Protein AF-H5YD54-F1 (afdb_monomer_lite)

Radius of gyration: 14.07 Å; chains: 1; bounding box: 37×27×38 Å

Structure (mmCIF, N/CA/C/O backbone):
data_AF-H5YD54-F1
#
_entry.id   AF-H5YD54-F1
#
loop_
_atom_site.group_PDB
_atom_site.id
_atom_site.type_symbol
_atom_site.label_atom_id
_atom_site.label_alt_id
_atom_site.label_comp_id
_atom_site.label_asym_id
_atom_site.label_entity_id
_atom_site.label_seq_id
_atom_site.pdbx_PDB_ins_code
_atom_site.Cartn_x
_atom_site.Cartn_y
_atom_site.Cartn_z
_atom_site.occupancy
_atom_site.B_iso_or_equiv
_atom_site.auth_seq_id
_atom_site.auth_comp_id
_atom_site.auth_asym_id
_atom_site.auth_atom_id
_atom_site.pdbx_PDB_model_num
ATOM 1 N N . MET A 1 1 ? 20.206 -11.112 -18.533 1.00 52.44 1 MET A N 1
ATOM 2 C CA . MET A 1 1 ? 19.591 -9.822 -18.139 1.00 52.44 1 MET A CA 1
ATOM 3 C C . MET A 1 1 ? 18.143 -9.978 -17.649 1.00 52.44 1 MET A C 1
ATOM 5 O O . MET A 1 1 ? 17.416 -9.000 -17.626 1.00 52.44 1 MET A O 1
ATOM 9 N N . THR A 1 2 ? 17.736 -11.165 -17.188 1.00 61.12 2 THR A N 1
ATOM 10 C CA . THR A 1 2 ? 16.345 -11.479 -16.805 1.00 61.12 2 THR A CA 1
ATOM 11 C C . THR A 1 2 ? 16.144 -11.591 -15.289 1.00 61.12 2 THR A C 1
ATOM 13 O O . THR A 1 2 ? 15.193 -11.018 -14.779 1.00 61.12 2 THR A O 1
ATOM 16 N N . SER A 1 3 ? 17.084 -12.199 -14.547 1.00 69.44 3 SER A N 1
ATOM 17 C CA . SER A 1 3 ? 16.933 -12.441 -13.092 1.00 69.44 3 SER A CA 1
ATOM 18 C C . SER A 1 3 ? 16.631 -11.176 -12.280 1.00 69.44 3 SER A C 1
ATOM 20 O O . SER A 1 3 ? 15.665 -11.148 -11.530 1.00 69.44 3 SER A O 1
ATOM 22 N N . ARG A 1 4 ? 17.382 -10.085 -12.502 1.00 70.00 4 ARG A N 1
ATOM 23 C CA . ARG A 1 4 ? 17.203 -8.829 -11.748 1.00 70.00 4 ARG A CA 1
ATOM 24 C C . ARG A 1 4 ? 15.825 -8.183 -11.924 1.00 70.00 4 ARG A C 1
ATOM 26 O O . ARG A 1 4 ? 15.305 -7.618 -10.973 1.00 70.00 4 ARG A O 1
ATOM 33 N N . ARG A 1 5 ? 15.232 -8.238 -13.124 1.00 72.56 5 ARG A N 1
ATOM 34 C CA . ARG A 1 5 ? 13.889 -7.672 -13.360 1.00 72.56 5 ARG A CA 1
ATOM 35 C C . ARG A 1 5 ? 12.809 -8.505 -12.681 1.00 72.56 5 ARG A C 1
ATOM 37 O O . ARG A 1 5 ? 11.876 -7.947 -12.117 1.00 72.56 5 ARG A O 1
ATOM 44 N N . THR A 1 6 ? 12.964 -9.826 -12.702 1.00 73.75 6 THR A N 1
ATOM 45 C CA . THR A 1 6 ? 12.067 -10.751 -12.007 1.00 73.75 6 THR A CA 1
ATOM 46 C C . THR A 1 6 ? 12.160 -10.585 -10.489 1.00 73.75 6 THR A C 1
ATOM 48 O O . THR A 1 6 ? 11.129 -10.508 -9.832 1.00 73.75 6 THR A O 1
ATOM 51 N N . GLU A 1 7 ? 13.369 -10.446 -9.938 1.00 87.69 7 GLU A N 1
ATOM 52 C CA . GLU A 1 7 ? 13.600 -10.152 -8.515 1.00 87.69 7 GLU A CA 1
ATOM 53 C C . GLU A 1 7 ? 12.987 -8.804 -8.105 1.00 87.69 7 GLU A C 1
ATOM 55 O O . GLU A 1 7 ? 12.346 -8.711 -7.061 1.00 87.69 7 GLU A O 1
ATOM 60 N N . PHE A 1 8 ? 13.116 -7.774 -8.950 1.00 91.75 8 PHE A N 1
ATOM 61 C CA . PHE A 1 8 ? 12.448 -6.488 -8.746 1.00 91.75 8 PHE A CA 1
ATOM 62 C C . PHE A 1 8 ? 10.924 -6.629 -8.709 1.00 91.75 8 PHE A C 1
ATOM 64 O O . PHE A 1 8 ? 10.298 -6.167 -7.758 1.00 91.75 8 PHE A O 1
ATOM 71 N N . ALA A 1 9 ? 10.331 -7.268 -9.721 1.00 93.06 9 ALA A N 1
ATOM 72 C CA . ALA A 1 9 ? 8.882 -7.396 -9.820 1.00 93.06 9 ALA A CA 1
ATOM 73 C C . ALA A 1 9 ? 8.311 -8.198 -8.645 1.00 93.06 9 ALA A C 1
ATOM 75 O O . ALA A 1 9 ? 7.348 -7.750 -8.035 1.00 93.06 9 ALA A O 1
ATOM 76 N N . ALA A 1 10 ? 8.938 -9.323 -8.285 1.00 93.81 10 ALA A N 1
ATOM 77 C CA . ALA A 1 10 ? 8.539 -10.121 -7.127 1.00 93.81 10 ALA A CA 1
ATOM 78 C C . ALA A 1 10 ? 8.592 -9.297 -5.832 1.00 93.81 10 ALA A C 1
ATOM 80 O O . ALA A 1 10 ? 7.593 -9.208 -5.131 1.00 93.81 10 ALA A O 1
ATOM 81 N N . ALA A 1 11 ? 9.702 -8.596 -5.575 1.00 94.62 11 ALA A N 1
ATOM 82 C CA . ALA A 1 11 ? 9.842 -7.774 -4.374 1.00 94.62 11 ALA A CA 1
ATOM 83 C C . ALA A 1 11 ? 8.800 -6.645 -4.290 1.00 94.62 11 ALA A C 1
ATOM 85 O O . ALA A 1 11 ? 8.289 -6.353 -3.213 1.00 94.62 11 ALA A O 1
ATOM 86 N N . VAL A 1 12 ? 8.483 -5.987 -5.411 1.00 96.75 12 VAL A N 1
ATOM 87 C CA . VAL A 1 12 ? 7.456 -4.935 -5.432 1.00 96.75 12 VAL A CA 1
ATOM 88 C C . VAL A 1 12 ? 6.063 -5.527 -5.220 1.00 96.75 12 VAL A C 1
ATOM 90 O O . VAL A 1 12 ? 5.282 -4.948 -4.471 1.00 96.75 12 VAL A O 1
ATOM 93 N N . LEU A 1 13 ? 5.753 -6.668 -5.841 1.00 96.44 13 LEU A N 1
ATOM 94 C CA . LEU A 1 13 ? 4.473 -7.354 -5.658 1.00 96.44 13 LEU A CA 1
ATOM 95 C C . LEU A 1 13 ? 4.273 -7.804 -4.208 1.00 96.44 13 LEU A C 1
ATOM 97 O O . LEU A 1 13 ? 3.224 -7.515 -3.649 1.00 96.44 13 LEU A O 1
ATOM 101 N N . ASP A 1 14 ? 5.294 -8.381 -3.573 1.00 96.94 14 ASP A N 1
ATOM 102 C CA . ASP A 1 14 ? 5.233 -8.786 -2.163 1.00 96.94 14 ASP A CA 1
ATOM 103 C C . ASP A 1 14 ? 4.947 -7.590 -1.235 1.00 96.94 14 ASP A C 1
ATOM 105 O O . ASP A 1 14 ? 4.183 -7.697 -0.277 1.00 96.94 14 ASP A O 1
ATOM 109 N N . LEU A 1 15 ? 5.523 -6.416 -1.527 1.00 97.25 15 LEU A 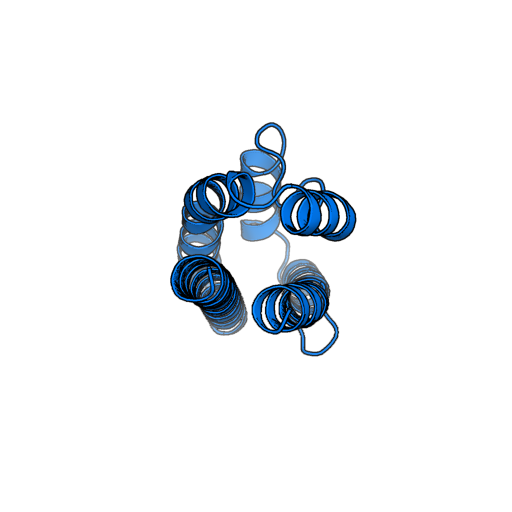N 1
ATOM 110 C CA . LEU A 1 15 ? 5.254 -5.192 -0.763 1.00 97.25 15 LEU A CA 1
ATOM 111 C C . LEU A 1 15 ? 3.830 -4.668 -0.984 1.00 97.25 15 LEU A C 1
ATOM 113 O O . LEU A 1 15 ? 3.220 -4.161 -0.044 1.00 97.25 15 LEU A O 1
ATOM 117 N N . LEU A 1 16 ? 3.293 -4.779 -2.204 1.00 97.38 16 LEU A N 1
ATOM 118 C CA . LEU A 1 16 ? 1.895 -4.440 -2.478 1.00 97.38 16 LEU A CA 1
ATOM 119 C C . LEU A 1 16 ? 0.942 -5.386 -1.742 1.00 97.38 16 LEU A C 1
ATOM 121 O O . LEU A 1 16 ? -0.012 -4.912 -1.130 1.00 97.38 16 LEU A O 1
ATOM 125 N N . ASP A 1 17 ? 1.227 -6.688 -1.764 1.00 97.56 17 ASP A N 1
ATOM 126 C CA . ASP A 1 17 ? 0.445 -7.718 -1.077 1.00 97.56 17 ASP A CA 1
ATOM 127 C C . ASP A 1 17 ? 0.435 -7.473 0.435 1.00 97.56 17 ASP A C 1
ATOM 129 O O . ASP A 1 17 ? -0.628 -7.476 1.053 1.00 97.56 17 ASP A O 1
ATOM 133 N N . PHE A 1 18 ? 1.595 -7.157 1.018 1.00 97.94 18 PHE A N 1
ATOM 134 C CA . PHE A 1 18 ? 1.700 -6.798 2.431 1.00 97.94 18 PHE A CA 1
ATOM 135 C C . PHE A 1 18 ? 0.871 -5.554 2.777 1.00 97.94 18 PHE A C 1
ATOM 137 O O . PHE A 1 18 ? 0.145 -5.544 3.769 1.00 97.94 18 PHE A O 1
ATOM 144 N N . ILE A 1 19 ? 0.941 -4.495 1.962 1.00 97.94 19 ILE A N 1
ATOM 145 C CA . ILE A 1 19 ? 0.132 -3.290 2.191 1.00 97.94 19 ILE A CA 1
ATOM 146 C C . ILE A 1 19 ? -1.362 -3.636 2.110 1.00 97.94 19 ILE A C 1
ATOM 148 O O . ILE A 1 19 ? -2.115 -3.242 2.998 1.00 97.94 19 ILE A O 1
ATOM 152 N N . GLU A 1 20 ? -1.798 -4.379 1.088 1.00 97.38 20 GLU A N 1
ATOM 153 C CA . GLU A 1 20 ? -3.194 -4.813 0.937 1.00 97.38 20 GLU A CA 1
ATOM 154 C C . GLU A 1 20 ? -3.674 -5.641 2.139 1.00 97.38 20 GLU A C 1
ATOM 156 O O . GLU A 1 20 ? -4.757 -5.373 2.664 1.00 97.38 20 GLU A O 1
ATOM 161 N N . GLU A 1 21 ? -2.861 -6.588 2.618 1.00 97.44 21 GLU A N 1
ATOM 162 C CA . GLU A 1 21 ? -3.142 -7.397 3.809 1.00 97.44 21 GLU A CA 1
ATOM 163 C C . GLU A 1 21 ? -3.401 -6.507 5.028 1.00 97.44 21 GLU A C 1
ATOM 165 O O . GLU A 1 21 ? -4.435 -6.633 5.687 1.00 97.44 21 GLU A O 1
ATOM 170 N N . LYS A 1 22 ? -2.519 -5.534 5.277 1.00 98.00 22 LYS A N 1
ATOM 171 C CA . LYS A 1 22 ? -2.639 -4.620 6.417 1.00 98.00 22 LYS A CA 1
ATOM 172 C C . LYS A 1 22 ? -3.820 -3.664 6.311 1.00 98.00 22 LYS A C 1
ATOM 174 O O . LYS A 1 22 ? -4.471 -3.380 7.318 1.00 98.00 22 LYS A O 1
ATOM 179 N N . ILE A 1 23 ? -4.171 -3.212 5.108 1.00 97.12 23 ILE A N 1
ATOM 180 C CA . ILE A 1 23 ? -5.423 -2.470 4.914 1.00 97.12 23 ILE A CA 1
ATOM 181 C C . ILE A 1 23 ? -6.638 -3.362 5.199 1.00 97.12 23 ILE A C 1
ATOM 183 O O . ILE A 1 23 ? -7.588 -2.907 5.838 1.00 97.12 23 ILE A O 1
ATOM 187 N N . GLY A 1 24 ? -6.598 -4.630 4.787 1.00 96.44 24 GLY A N 1
ATOM 188 C CA . GLY A 1 24 ? -7.638 -5.613 5.082 1.00 96.44 24 GLY A CA 1
ATOM 189 C C . GLY A 1 24 ? -7.815 -5.858 6.584 1.00 96.44 24 GLY A C 1
ATOM 190 O O . GLY A 1 24 ? -8.942 -5.830 7.078 1.00 96.44 24 GLY A O 1
ATOM 191 N N . GLU A 1 25 ? -6.720 -6.024 7.328 1.00 95.75 25 GLU A N 1
ATOM 192 C CA . GLU A 1 25 ? -6.736 -6.133 8.795 1.00 95.75 25 GLU A CA 1
ATOM 193 C C . GLU A 1 25 ? -7.392 -4.901 9.441 1.00 95.75 25 GLU A C 1
ATOM 195 O O . GLU A 1 25 ? -8.309 -5.030 10.256 1.00 95.75 25 GLU A O 1
ATOM 200 N N . ALA A 1 26 ? -6.990 -3.701 9.014 1.00 96.06 26 ALA A N 1
ATOM 201 C CA . ALA A 1 26 ? -7.524 -2.434 9.510 1.00 96.06 26 ALA A CA 1
ATOM 202 C C . ALA A 1 26 ? -9.025 -2.236 9.205 1.00 96.06 26 ALA A C 1
ATOM 204 O O . ALA A 1 26 ? -9.740 -1.534 9.930 1.00 96.06 26 ALA A O 1
ATOM 205 N N . GLN A 1 27 ? -9.525 -2.851 8.128 1.00 95.19 27 GLN A N 1
ATOM 206 C CA . GLN A 1 27 ? -10.954 -2.906 7.827 1.00 95.19 27 GLN A CA 1
ATOM 207 C C . GLN A 1 27 ? -11.698 -3.894 8.728 1.00 95.19 27 GLN A C 1
ATOM 209 O O . GLN A 1 27 ? -12.859 -3.646 9.036 1.00 95.19 27 GLN A O 1
ATOM 214 N N . GLN A 1 28 ? -11.088 -4.983 9.182 1.00 93.44 28 GLN A N 1
ATOM 215 C CA . GLN A 1 28 ? -11.788 -5.986 9.992 1.00 93.44 28 GLN A CA 1
ATOM 216 C C . GLN A 1 28 ? -11.948 -5.573 11.458 1.00 93.44 28 GLN A C 1
ATOM 218 O O . GLN A 1 28 ? -13.002 -5.830 12.040 1.00 93.44 28 GLN A O 1
ATOM 223 N N . ASP A 1 29 ? -10.946 -4.911 12.040 1.00 90.62 29 ASP A N 1
ATOM 224 C CA . ASP A 1 29 ? -10.953 -4.501 13.447 1.00 90.62 29 ASP A CA 1
ATOM 225 C C . ASP A 1 29 ? -10.573 -3.022 13.610 1.00 90.62 29 ASP A C 1
ATOM 227 O O . ASP A 1 29 ? -9.499 -2.559 13.234 1.00 90.62 29 ASP A O 1
ATOM 231 N N . GLU A 1 30 ? -11.483 -2.251 14.203 1.00 87.25 30 GLU A N 1
ATOM 232 C CA . GLU A 1 30 ? -11.264 -0.834 14.485 1.00 87.25 30 GLU A CA 1
ATOM 233 C C . GLU A 1 30 ? -10.195 -0.604 15.560 1.00 87.25 30 GLU A C 1
ATOM 235 O O . GLU A 1 30 ? -9.482 0.397 15.500 1.00 87.25 30 GLU A O 1
ATOM 240 N N . THR A 1 31 ? -10.022 -1.544 16.491 1.00 89.88 31 THR A N 1
ATOM 241 C CA . THR A 1 31 ? -9.013 -1.453 17.557 1.00 89.88 31 THR A CA 1
ATOM 242 C C . THR A 1 31 ? -7.600 -1.596 16.999 1.00 89.88 31 THR A C 1
ATOM 244 O O . THR A 1 31 ? -6.675 -0.930 17.466 1.00 89.88 31 THR A O 1
ATOM 247 N N . SER A 1 32 ? -7.427 -2.438 15.978 1.00 90.12 32 SER A N 1
ATOM 248 C CA . SER A 1 32 ? -6.141 -2.684 15.325 1.00 90.12 32 SER A CA 1
ATOM 249 C C . SER A 1 32 ? -5.826 -1.696 14.198 1.00 90.12 32 SER A C 1
ATOM 251 O O . SER A 1 32 ? -4.667 -1.626 13.789 1.00 90.12 32 SER A O 1
ATOM 253 N N . ARG A 1 33 ? -6.800 -0.885 13.738 1.00 94.56 33 ARG A N 1
ATOM 254 C CA . ARG A 1 33 ? -6.660 0.034 12.587 1.00 94.56 33 ARG A CA 1
ATOM 255 C C . ARG A 1 33 ? -5.373 0.847 12.625 1.00 94.56 33 ARG A C 1
ATOM 257 O O . ARG A 1 33 ? -4.633 0.851 11.651 1.00 94.56 33 ARG A O 1
ATOM 264 N N . ILE A 1 34 ? -5.094 1.524 13.738 1.00 95.81 34 ILE A N 1
ATOM 265 C CA . ILE A 1 34 ? -3.909 2.389 13.853 1.00 95.81 34 ILE A CA 1
ATOM 266 C C . ILE A 1 34 ? -2.617 1.576 13.695 1.00 95.81 34 ILE A C 1
ATOM 268 O O . ILE A 1 34 ? -1.700 2.018 13.008 1.00 95.81 34 ILE A O 1
ATOM 272 N N . GLY A 1 35 ? -2.552 0.389 14.304 1.00 96.75 35 GLY A N 1
ATOM 273 C CA . GLY A 1 35 ? -1.391 -0.495 14.207 1.00 96.75 35 GLY A CA 1
ATOM 274 C C . GLY A 1 35 ? -1.197 -1.029 12.790 1.00 96.75 35 GLY A C 1
ATOM 275 O O . GLY A 1 35 ? -0.131 -0.851 12.212 1.00 96.75 35 GLY A O 1
ATOM 276 N N . ALA A 1 36 ? -2.250 -1.597 12.203 1.00 97.31 36 ALA A N 1
ATOM 277 C CA . ALA A 1 36 ? -2.205 -2.176 10.864 1.00 97.31 36 ALA A CA 1
ATOM 278 C C . ALA A 1 36 ? -1.909 -1.120 9.782 1.00 97.31 36 ALA A C 1
ATOM 280 O O . ALA A 1 36 ? -1.039 -1.318 8.935 1.00 97.31 36 ALA A O 1
ATOM 281 N N . VAL A 1 37 ? -2.537 0.060 9.848 1.00 97.94 37 VAL A N 1
ATOM 282 C CA . VAL A 1 37 ? -2.214 1.177 8.942 1.00 97.94 37 VAL A CA 1
ATOM 283 C C . VAL A 1 37 ? -0.776 1.670 9.156 1.00 97.94 37 VAL A C 1
ATOM 285 O O . VAL A 1 37 ? -0.099 2.011 8.188 1.00 97.94 37 VAL A O 1
ATOM 288 N N . GLY A 1 38 ? -0.275 1.662 10.395 1.00 97.25 38 GLY A N 1
ATOM 289 C CA . GLY A 1 38 ? 1.125 1.966 10.699 1.00 97.25 38 GLY A CA 1
ATOM 290 C C . GLY A 1 38 ? 2.110 0.970 10.077 1.00 97.25 38 GLY A C 1
ATOM 291 O O . GLY A 1 38 ? 3.138 1.381 9.540 1.00 97.25 38 GLY A O 1
ATOM 292 N N . GLU A 1 39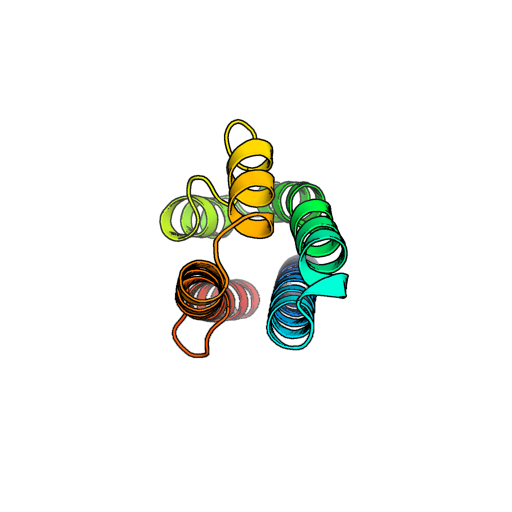 ? 1.788 -0.325 10.087 1.00 97.81 39 GLU A N 1
ATOM 293 C CA . GLU A 1 39 ? 2.582 -1.359 9.411 1.00 97.81 39 GLU A CA 1
ATOM 294 C C . GLU A 1 39 ? 2.590 -1.157 7.890 1.00 97.81 39 GLU A C 1
ATOM 296 O O . GLU A 1 39 ? 3.663 -1.153 7.282 1.00 97.81 39 GLU A O 1
ATOM 301 N N . ALA A 1 40 ? 1.428 -0.885 7.284 1.00 97.62 40 ALA A N 1
ATOM 302 C CA . ALA A 1 40 ? 1.327 -0.545 5.864 1.00 97.62 40 ALA A CA 1
ATOM 303 C C . ALA A 1 40 ? 2.184 0.684 5.505 1.00 97.62 40 ALA A C 1
ATOM 305 O O . ALA A 1 40 ? 2.954 0.656 4.543 1.00 97.62 40 ALA A O 1
ATOM 306 N N . ALA A 1 41 ? 2.112 1.744 6.316 1.00 97.06 41 ALA A N 1
ATOM 307 C CA . ALA A 1 41 ? 2.925 2.945 6.145 1.00 97.06 41 ALA A CA 1
ATOM 308 C C . ALA A 1 41 ? 4.431 2.645 6.253 1.00 97.06 41 ALA A C 1
ATOM 310 O O . ALA A 1 41 ? 5.235 3.200 5.502 1.00 97.06 41 ALA A O 1
ATOM 311 N N . GLY A 1 42 ? 4.820 1.727 7.143 1.00 96.12 42 GLY A N 1
ATOM 312 C CA . GLY A 1 42 ? 6.202 1.278 7.321 1.00 96.12 42 GLY A CA 1
ATOM 313 C C . GLY A 1 42 ? 6.800 0.567 6.101 1.00 96.12 42 GLY A C 1
ATOM 314 O O . GLY A 1 42 ? 8.018 0.590 5.922 1.00 96.12 42 GLY A O 1
ATOM 315 N N . ALA A 1 43 ? 5.971 -0.005 5.225 1.00 96.25 43 ALA A N 1
ATOM 316 C CA . ALA A 1 43 ? 6.426 -0.616 3.976 1.00 96.25 43 ALA A CA 1
ATOM 317 C C . ALA A 1 43 ? 6.744 0.416 2.878 1.00 96.25 43 ALA A C 1
ATOM 319 O O . ALA A 1 43 ? 7.510 0.124 1.957 1.00 96.25 43 ALA A O 1
ATOM 320 N N . VAL A 1 44 ? 6.206 1.639 2.971 1.00 96.12 44 VAL A N 1
ATOM 321 C CA . VAL A 1 44 ? 6.342 2.668 1.926 1.00 96.12 44 VAL A CA 1
ATOM 322 C C . VAL A 1 44 ? 7.798 3.079 1.666 1.00 96.12 44 VAL A C 1
ATOM 324 O O . VAL A 1 44 ? 8.178 3.139 0.494 1.00 96.12 44 VAL A O 1
ATOM 327 N N . PRO A 1 45 ? 8.659 3.326 2.674 1.00 95.38 45 PRO A N 1
ATOM 328 C CA . PRO A 1 45 ? 10.071 3.615 2.426 1.00 95.38 45 PRO A CA 1
ATOM 329 C C . PRO A 1 45 ? 10.797 2.488 1.682 1.00 95.38 45 PRO A C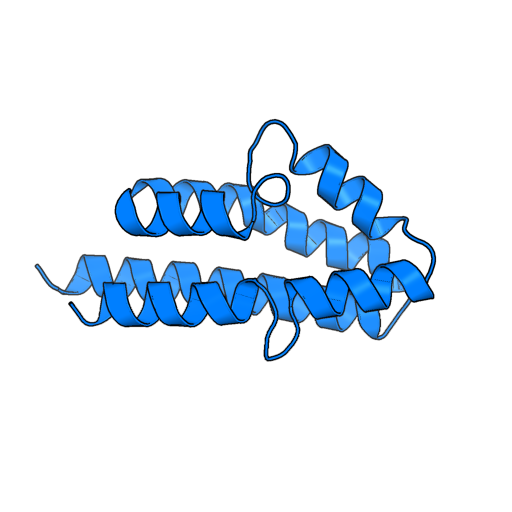 1
ATOM 331 O O . PRO A 1 45 ? 11.555 2.763 0.754 1.00 95.38 45 PRO A O 1
ATOM 334 N N . VAL A 1 46 ? 10.521 1.227 2.037 1.00 96.00 46 VAL A N 1
ATOM 335 C CA . VAL A 1 46 ? 11.119 0.054 1.378 1.00 96.00 46 VAL A CA 1
ATOM 336 C C . VAL A 1 46 ? 10.646 -0.037 -0.070 1.00 96.00 46 VAL A C 1
ATOM 338 O O . VAL A 1 46 ? 11.456 -0.199 -0.979 1.00 96.00 46 VAL A O 1
ATOM 341 N N . LEU A 1 47 ? 9.345 0.146 -0.308 1.00 96.31 47 LEU A N 1
ATOM 342 C CA . LEU A 1 47 ? 8.774 0.183 -1.651 1.00 96.31 47 LEU A CA 1
ATOM 343 C C . LEU A 1 47 ? 9.433 1.263 -2.512 1.00 96.31 47 LEU A C 1
ATOM 345 O O . LEU A 1 47 ? 9.822 0.991 -3.644 1.00 96.31 47 LEU A O 1
ATOM 349 N N . ARG A 1 48 ? 9.612 2.474 -1.983 1.00 94.62 48 ARG A N 1
ATOM 350 C CA . ARG A 1 48 ? 10.263 3.572 -2.712 1.00 94.62 48 ARG A CA 1
ATOM 351 C C . ARG 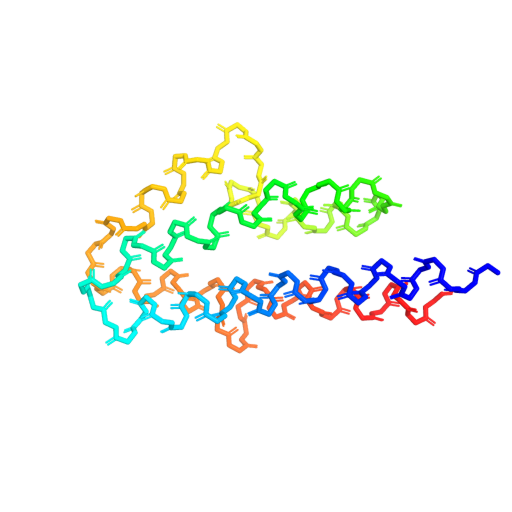A 1 48 ? 11.711 3.272 -3.075 1.00 94.62 48 ARG A C 1
ATOM 353 O O . ARG A 1 48 ? 12.114 3.589 -4.193 1.00 94.62 48 ARG A O 1
ATOM 360 N N . ASP A 1 49 ? 12.463 2.680 -2.152 1.00 94.94 49 ASP A N 1
ATOM 361 C CA . ASP A 1 49 ? 13.844 2.268 -2.398 1.00 94.94 49 ASP A CA 1
ATOM 362 C C . ASP A 1 49 ? 13.903 1.266 -3.555 1.00 94.94 49 ASP A C 1
ATOM 364 O O . ASP A 1 49 ? 14.604 1.501 -4.539 1.00 94.94 49 ASP A O 1
ATOM 368 N N . ARG A 1 50 ? 13.046 0.234 -3.528 1.00 94.62 50 ARG A N 1
ATOM 369 C CA . ARG A 1 50 ? 12.922 -0.725 -4.637 1.00 94.62 50 ARG A CA 1
ATOM 370 C C . ARG A 1 50 ? 12.547 -0.031 -5.944 1.00 94.62 50 ARG A C 1
ATOM 372 O O . ARG A 1 50 ? 13.189 -0.281 -6.957 1.00 94.62 50 ARG A O 1
ATOM 379 N N . LEU A 1 51 ? 11.548 0.855 -5.939 1.00 94.56 51 LEU A N 1
ATOM 380 C CA . LEU A 1 51 ? 11.087 1.568 -7.137 1.00 94.56 51 LEU A CA 1
ATOM 381 C C . LEU A 1 51 ? 12.185 2.415 -7.793 1.00 94.56 51 LEU A C 1
ATOM 383 O O . LEU A 1 51 ? 12.153 2.581 -9.009 1.00 94.56 51 LEU A O 1
ATOM 387 N N . SER A 1 52 ? 13.175 2.898 -7.035 1.00 92.56 52 SER A N 1
ATOM 388 C CA . SER A 1 52 ? 14.318 3.632 -7.600 1.00 92.56 52 SER A CA 1
ATOM 389 C C . SER A 1 52 ? 15.148 2.806 -8.598 1.00 92.56 52 SER A C 1
ATOM 391 O O . SER A 1 52 ? 15.853 3.370 -9.432 1.00 92.56 52 SER A O 1
ATOM 393 N N . GLU A 1 53 ? 15.019 1.474 -8.580 1.00 91.94 53 GLU A N 1
ATOM 394 C CA . GLU A 1 53 ? 15.672 0.570 -9.533 1.00 91.94 53 GLU A CA 1
ATOM 395 C C . GLU A 1 53 ? 15.010 0.569 -10.924 1.00 91.94 53 GLU A C 1
ATOM 397 O O . GLU A 1 53 ? 15.592 0.054 -11.883 1.00 91.94 53 GLU A O 1
ATOM 402 N N . ASN A 1 54 ? 13.796 1.119 -11.057 1.00 92.12 54 ASN A N 1
ATOM 403 C CA . ASN A 1 54 ? 13.048 1.163 -12.311 1.00 92.12 54 ASN A CA 1
ATOM 404 C C . ASN A 1 54 ? 12.221 2.454 -12.433 1.00 92.12 54 ASN A C 1
ATOM 406 O O . ASN A 1 54 ? 11.066 2.513 -12.009 1.00 92.12 54 ASN A O 1
ATOM 410 N N . GLU A 1 55 ? 12.795 3.463 -13.094 1.00 92.25 55 GLU A N 1
ATOM 411 C CA . GLU A 1 55 ? 12.186 4.791 -13.278 1.00 92.25 55 GLU A CA 1
ATOM 412 C C . GLU A 1 55 ? 10.797 4.744 -13.936 1.00 92.25 55 GLU A C 1
ATOM 414 O O . GLU A 1 55 ? 9.905 5.506 -13.562 1.00 92.25 55 GLU A O 1
ATOM 419 N N . PHE A 1 56 ? 10.575 3.834 -14.894 1.00 92.12 56 PHE A N 1
ATOM 420 C CA . PHE A 1 56 ? 9.276 3.699 -15.559 1.00 92.12 56 PHE A CA 1
ATOM 421 C C . PHE A 1 56 ? 8.192 3.236 -14.579 1.00 92.12 56 PHE A C 1
ATOM 423 O O . PHE A 1 56 ? 7.103 3.813 -14.529 1.00 92.12 56 PHE A O 1
ATOM 430 N N . VAL A 1 57 ? 8.484 2.211 -13.774 1.00 94.25 57 VAL A N 1
ATOM 431 C CA . VAL A 1 57 ? 7.542 1.721 -12.760 1.00 94.25 57 VAL A CA 1
ATOM 432 C C . VAL A 1 57 ? 7.371 2.771 -11.660 1.00 94.25 57 VAL A C 1
ATOM 434 O O . VAL A 1 57 ? 6.241 3.080 -11.294 1.00 94.25 57 VAL A O 1
ATOM 437 N N . GLN A 1 58 ? 8.454 3.405 -11.208 1.00 95.19 58 GLN A N 1
ATOM 438 C CA . GLN A 1 58 ? 8.406 4.488 -10.224 1.00 95.19 58 GLN A CA 1
ATOM 439 C C . GLN A 1 58 ? 7.479 5.635 -10.649 1.00 95.19 58 GLN A C 1
ATOM 441 O O . GLN A 1 58 ? 6.650 6.077 -9.853 1.00 95.19 58 GLN A O 1
ATOM 446 N N . ALA A 1 59 ? 7.574 6.096 -11.899 1.00 95.06 59 ALA A N 1
ATOM 447 C CA . ALA A 1 59 ? 6.724 7.165 -12.416 1.00 95.06 59 ALA A CA 1
ATOM 448 C C . ALA A 1 59 ? 5.235 6.789 -12.367 1.00 95.06 59 ALA A C 1
ATOM 450 O O . ALA A 1 59 ? 4.406 7.604 -11.966 1.00 95.06 59 ALA A O 1
ATOM 451 N N . ASN A 1 60 ? 4.892 5.541 -12.702 1.00 96.19 60 ASN A N 1
ATOM 452 C CA . ASN A 1 60 ? 3.518 5.049 -12.597 1.00 96.19 60 ASN A CA 1
ATOM 453 C C . ASN A 1 60 ? 3.024 5.018 -11.143 1.00 96.19 60 ASN A C 1
ATOM 455 O O . ASN A 1 60 ? 1.891 5.413 -10.876 1.00 96.19 60 ASN A O 1
ATOM 459 N N . PHE A 1 61 ? 3.874 4.618 -10.193 1.00 96.50 61 PHE A N 1
ATOM 460 C CA . PHE A 1 61 ? 3.531 4.667 -8.770 1.00 96.50 61 PHE A CA 1
ATOM 461 C C . PHE A 1 61 ? 3.259 6.095 -8.298 1.00 96.50 61 PHE A C 1
ATOM 463 O O . PHE A 1 61 ? 2.251 6.325 -7.636 1.00 96.50 61 PHE A O 1
ATOM 470 N N . ILE A 1 62 ? 4.099 7.063 -8.674 1.00 94.62 62 ILE A N 1
ATOM 471 C CA . ILE A 1 62 ? 3.884 8.476 -8.328 1.00 94.62 62 ILE A CA 1
ATOM 472 C C . ILE A 1 62 ? 2.568 8.985 -8.930 1.00 94.62 62 ILE A C 1
ATOM 474 O O . ILE A 1 62 ? 1.775 9.601 -8.225 1.00 94.62 62 ILE A O 1
ATOM 478 N N . LEU A 1 63 ? 2.294 8.680 -10.201 1.00 95.38 63 LEU A N 1
ATOM 479 C CA . LEU A 1 63 ? 1.068 9.114 -10.878 1.00 95.38 63 LEU A CA 1
ATOM 480 C C . LEU A 1 63 ? -0.208 8.542 -10.242 1.00 95.38 63 LEU A C 1
ATOM 482 O O . LEU A 1 63 ? -1.217 9.239 -10.171 1.00 95.38 63 LEU A O 1
ATOM 486 N N . VAL A 1 64 ? -0.181 7.284 -9.795 1.00 95.38 64 VAL A N 1
ATOM 487 C CA . VAL A 1 64 ? -1.362 6.598 -9.243 1.00 95.38 64 VAL A CA 1
ATOM 488 C C . VAL A 1 64 ? -1.553 6.884 -7.749 1.00 95.38 64 VAL A C 1
ATOM 490 O O . VAL A 1 64 ? -2.687 7.024 -7.286 1.00 95.38 64 VAL A O 1
ATOM 493 N N . LEU A 1 65 ? -0.469 6.951 -6.974 1.00 94.00 65 LEU A N 1
ATOM 494 C CA . LEU A 1 65 ? -0.525 7.060 -5.513 1.00 94.00 65 LEU A CA 1
ATOM 495 C C . LEU A 1 65 ? -0.348 8.486 -4.993 1.00 94.00 65 LEU A C 1
ATOM 497 O O . LEU A 1 65 ? -0.926 8.803 -3.951 1.00 94.00 65 LEU A O 1
ATOM 501 N N . GLY A 1 66 ? 0.413 9.335 -5.692 1.00 92.81 66 GLY A N 1
ATOM 502 C CA . GLY A 1 66 ? 0.724 10.705 -5.279 1.00 92.81 66 GLY A CA 1
ATOM 503 C C . GLY A 1 66 ? 1.134 10.781 -3.807 1.00 92.81 66 GLY A C 1
ATOM 504 O O . GLY A 1 66 ? 2.069 10.108 -3.366 1.00 92.81 66 GLY A O 1
ATOM 505 N N . ASN A 1 67 ? 0.349 11.515 -3.016 1.00 89.81 67 ASN A N 1
ATOM 506 C CA . ASN A 1 67 ? 0.583 11.734 -1.585 1.00 89.81 67 ASN A CA 1
ATOM 507 C C . ASN A 1 67 ? 0.707 10.455 -0.738 1.00 89.81 67 ASN A C 1
ATOM 509 O O . ASN A 1 67 ? 1.285 10.520 0.337 1.00 89.81 67 ASN A O 1
ATOM 513 N N . VAL A 1 68 ? 0.196 9.304 -1.193 1.00 91.81 68 VAL A N 1
ATOM 514 C CA . VAL A 1 68 ? 0.321 8.027 -0.461 1.00 91.81 68 VAL A CA 1
ATOM 515 C C . VAL A 1 68 ? 1.771 7.515 -0.457 1.00 91.81 68 VAL A C 1
ATOM 517 O O . VAL A 1 68 ? 2.173 6.819 0.475 1.00 91.81 68 VAL A O 1
ATOM 520 N N . ILE A 1 69 ? 2.559 7.849 -1.490 1.00 92.56 69 ILE A N 1
ATOM 521 C CA . ILE A 1 69 ? 3.934 7.355 -1.671 1.00 92.56 69 ILE A CA 1
ATOM 522 C C . ILE A 1 69 ? 4.995 8.459 -1.644 1.00 92.56 69 ILE A C 1
ATOM 524 O O . ILE A 1 69 ? 6.157 8.187 -1.358 1.00 92.56 69 ILE A O 1
ATOM 528 N N . GLU A 1 70 ? 4.646 9.707 -1.944 1.00 89.88 70 GLU A N 1
ATOM 529 C CA . GLU A 1 70 ? 5.622 10.797 -1.960 1.00 89.88 70 GLU A CA 1
ATOM 530 C C . GLU A 1 70 ? 6.145 11.115 -0.552 1.00 89.88 70 GLU A C 1
ATOM 532 O O . GLU A 1 70 ? 5.365 11.443 0.335 1.00 89.88 70 GLU A O 1
ATOM 537 N N . GLU A 1 71 ? 7.473 11.088 -0.357 1.00 87.44 71 GLU A N 1
ATOM 538 C CA . GLU A 1 71 ? 8.141 11.234 0.957 1.00 87.44 71 GLU A CA 1
ATOM 539 C C . GLU A 1 71 ? 7.600 12.366 1.812 1.00 87.44 71 GLU A C 1
ATOM 541 O O . GLU A 1 71 ? 7.407 12.227 3.015 1.00 87.44 71 GLU A O 1
ATOM 546 N N . ARG A 1 72 ? 7.388 13.505 1.155 1.00 90.50 72 ARG A N 1
ATOM 547 C CA . ARG A 1 72 ? 6.991 14.746 1.792 1.00 90.50 72 ARG A CA 1
ATOM 548 C C . ARG A 1 72 ? 5.599 14.655 2.415 1.00 90.50 72 ARG A C 1
ATOM 550 O O . ARG A 1 72 ? 5.340 15.369 3.373 1.00 90.50 72 ARG A O 1
ATOM 557 N N . TRP A 1 73 ? 4.720 13.836 1.845 1.00 92.06 73 TRP A N 1
ATOM 558 C CA . TRP A 1 73 ? 3.292 13.815 2.160 1.00 92.06 73 TRP A CA 1
ATOM 559 C C . TRP A 1 73 ? 2.825 12.483 2.737 1.00 92.06 73 TRP A C 1
ATOM 561 O O . TRP A 1 73 ? 1.809 12.454 3.426 1.00 92.06 73 TRP A O 1
ATOM 571 N N . ALA A 1 74 ? 3.560 11.399 2.487 1.00 92.62 74 ALA A N 1
ATOM 572 C CA . ALA A 1 74 ? 3.184 10.063 2.917 1.00 92.62 74 ALA A CA 1
ATOM 573 C C . ALA A 1 74 ? 2.968 9.975 4.437 1.00 92.62 74 ALA A C 1
ATOM 575 O O . ALA A 1 74 ? 1.909 9.481 4.818 1.00 92.62 74 ALA A O 1
ATOM 576 N N . PRO A 1 75 ? 3.859 10.483 5.317 1.00 93.81 75 PRO A N 1
ATOM 577 C CA . PRO A 1 75 ? 3.640 10.391 6.762 1.00 93.81 75 PRO A CA 1
ATOM 578 C C . PRO A 1 75 ? 2.301 10.999 7.203 1.00 93.81 75 PRO A C 1
ATOM 580 O O . PRO A 1 75 ? 1.506 10.321 7.853 1.00 93.81 75 PRO A O 1
ATOM 583 N N . ASP A 1 76 ? 2.016 12.227 6.765 1.00 95.69 76 ASP A N 1
ATOM 584 C CA . ASP A 1 76 ? 0.781 12.943 7.102 1.00 95.69 76 ASP A CA 1
ATOM 585 C C . ASP A 1 76 ? -0.453 12.245 6.515 1.00 95.69 76 ASP A C 1
ATOM 587 O O . ASP A 1 76 ? -1.499 12.156 7.162 1.00 95.69 76 ASP A O 1
ATOM 591 N N . TRP A 1 77 ? -0.341 11.725 5.287 1.00 96.81 77 TRP A N 1
ATOM 592 C CA . TRP A 1 77 ? -1.434 11.010 4.636 1.00 96.81 77 TRP A CA 1
ATOM 593 C C . TRP A 1 77 ? -1.785 9.722 5.385 1.00 96.81 77 TRP A C 1
ATOM 595 O O . TRP A 1 77 ? -2.957 9.494 5.676 1.00 96.81 77 TRP A O 1
ATOM 605 N N . TRP A 1 78 ? -0.787 8.906 5.734 1.00 97.69 78 TRP A N 1
ATOM 606 C CA . TRP A 1 78 ? -0.980 7.647 6.457 1.00 97.69 78 TRP A CA 1
ATOM 607 C C . TRP A 1 78 ? -1.499 7.873 7.879 1.00 97.69 78 TRP A C 1
ATOM 609 O O . TRP A 1 78 ? -2.391 7.152 8.329 1.00 97.69 78 TRP A O 1
ATOM 619 N N . GLU A 1 79 ? -1.001 8.901 8.570 1.00 96.69 79 GLU A N 1
ATOM 620 C CA . GLU A 1 79 ? -1.511 9.289 9.885 1.00 96.69 79 GLU A CA 1
ATOM 621 C C . GLU A 1 79 ? -2.975 9.744 9.814 1.00 96.69 79 GLU A C 1
ATOM 623 O O . GLU A 1 79 ? -3.793 9.326 10.638 1.00 96.69 79 GLU A O 1
ATOM 628 N N . GLY A 1 80 ? -3.321 10.577 8.828 1.00 96.94 80 GLY A N 1
ATOM 629 C CA . GLY A 1 80 ? -4.695 11.016 8.601 1.00 96.94 80 GLY A CA 1
ATOM 630 C C . GLY A 1 80 ? -5.615 9.846 8.262 1.00 96.94 80 GLY A C 1
ATOM 631 O O . GLY A 1 80 ? -6.674 9.696 8.866 1.00 96.94 80 GLY A O 1
ATOM 632 N N . PHE A 1 81 ? -5.173 8.970 7.361 1.00 97.56 81 PHE A N 1
ATOM 633 C CA . PHE A 1 81 ? -5.902 7.779 6.943 1.00 97.56 81 PHE A CA 1
ATOM 634 C C . PHE A 1 81 ? -6.200 6.833 8.118 1.00 97.56 81 PHE A C 1
ATOM 636 O O . PHE A 1 81 ? -7.330 6.372 8.260 1.00 97.56 81 PHE A O 1
ATOM 643 N N . ALA A 1 82 ? -5.243 6.617 9.027 1.00 96.75 82 ALA A N 1
ATOM 644 C CA . ALA A 1 82 ? -5.440 5.794 10.225 1.00 96.75 82 ALA A CA 1
ATOM 645 C C . ALA A 1 82 ? -6.510 6.342 11.189 1.00 96.75 82 ALA A C 1
ATOM 647 O O . ALA A 1 82 ? -7.097 5.579 11.958 1.00 96.75 82 ALA A O 1
ATOM 648 N N . LYS A 1 83 ? -6.743 7.659 11.167 1.00 96.69 83 LYS A N 1
ATOM 649 C CA . LYS A 1 83 ? -7.624 8.381 12.099 1.00 96.69 83 LYS A CA 1
ATOM 650 C C . LYS A 1 83 ? -8.967 8.784 11.491 1.00 96.69 83 LYS A C 1
ATOM 652 O O . LYS A 1 83 ? -9.761 9.417 12.180 1.00 96.69 83 LYS A O 1
ATOM 657 N N . MET A 1 84 ? -9.216 8.446 10.226 1.00 97.06 84 MET A N 1
ATOM 658 C CA . MET A 1 84 ? -10.495 8.712 9.569 1.00 97.06 84 MET A CA 1
ATOM 659 C C . MET A 1 84 ? -11.655 8.063 10.322 1.00 97.06 84 MET A C 1
ATOM 661 O O . MET A 1 84 ? -11.518 6.983 10.907 1.00 97.06 84 MET A O 1
ATOM 665 N N . GLU A 1 85 ? -12.824 8.692 10.231 1.00 96.00 85 GLU A N 1
ATOM 666 C CA . GLU A 1 85 ? -14.075 8.090 10.684 1.00 96.00 85 GLU A CA 1
ATOM 667 C C . GLU A 1 85 ? -14.345 6.787 9.926 1.00 96.00 85 GLU A C 1
ATOM 669 O O . GLU A 1 85 ? -13.990 6.646 8.755 1.00 96.00 85 GLU A O 1
ATOM 674 N N . ARG A 1 86 ? -14.996 5.817 10.579 1.00 93.44 86 ARG A N 1
ATOM 675 C CA . ARG A 1 86 ? -15.107 4.439 10.068 1.00 93.44 86 ARG A CA 1
ATOM 676 C C . ARG A 1 86 ? -15.587 4.349 8.613 1.00 93.44 86 ARG A C 1
ATOM 678 O O . ARG A 1 86 ? -14.977 3.651 7.809 1.00 93.44 86 ARG A O 1
ATOM 685 N N . MET A 1 87 ? -16.661 5.059 8.275 1.00 95.62 87 MET A N 1
ATOM 686 C CA . MET A 1 87 ? -17.236 5.044 6.923 1.00 95.62 87 MET A CA 1
ATOM 687 C C . MET A 1 87 ? -16.304 5.665 5.875 1.00 95.62 87 MET A C 1
ATOM 689 O O . MET A 1 87 ? -16.235 5.188 4.744 1.00 95.62 87 MET A O 1
ATOM 693 N N . GLU A 1 88 ? -15.591 6.728 6.247 1.00 96.88 88 GLU A N 1
ATOM 694 C CA . GLU A 1 88 ? -14.622 7.399 5.378 1.00 96.88 88 GLU A CA 1
ATOM 695 C C . GLU A 1 88 ? -13.399 6.505 5.153 1.00 96.88 88 GLU A C 1
ATOM 697 O O . GLU A 1 88 ? -12.983 6.299 4.013 1.00 96.88 88 GLU A O 1
ATOM 702 N N . PHE A 1 89 ? -12.900 5.891 6.229 1.00 97.00 89 PHE A N 1
ATOM 703 C CA . PHE A 1 89 ? -11.813 4.924 6.181 1.00 97.00 89 PHE A CA 1
ATOM 704 C C . PHE A 1 89 ? -12.139 3.760 5.243 1.00 97.00 89 PHE A C 1
ATOM 706 O O . PHE A 1 89 ? -11.341 3.435 4.371 1.00 97.00 89 PHE A O 1
ATOM 713 N N . GLU A 1 90 ? -13.316 3.141 5.379 1.00 96.44 90 GLU A N 1
ATOM 714 C CA . GLU A 1 90 ? -13.719 2.017 4.527 1.00 96.44 90 GLU A CA 1
ATOM 715 C C . GLU A 1 90 ? -13.762 2.399 3.047 1.00 96.44 90 GLU A C 1
ATOM 717 O O . GLU A 1 90 ? -13.342 1.609 2.197 1.00 96.44 90 GLU A O 1
ATOM 722 N N . GLN A 1 91 ? -14.247 3.601 2.728 1.00 97.06 91 GLN A N 1
ATOM 723 C CA . GLN A 1 91 ? -14.269 4.086 1.354 1.00 97.06 91 GLN A CA 1
ATOM 724 C C . GLN A 1 91 ? -12.852 4.304 0.819 1.00 97.06 91 GLN A C 1
ATOM 726 O O . GLN A 1 91 ? -12.505 3.748 -0.221 1.00 97.06 91 GLN A O 1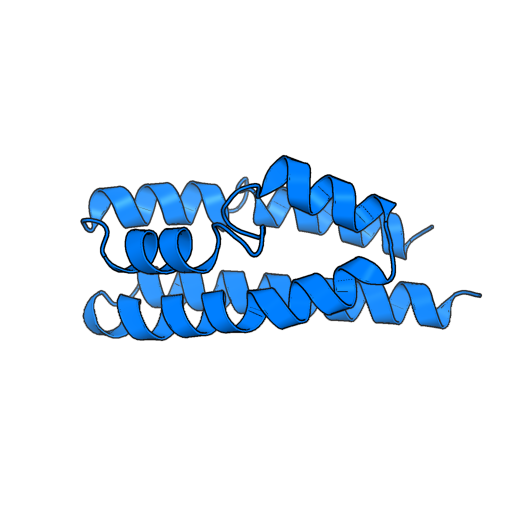
ATOM 731 N N . ALA A 1 92 ? -12.010 5.024 1.561 1.00 97.00 92 ALA A N 1
ATOM 732 C CA . ALA A 1 92 ? -10.628 5.276 1.168 1.00 97.00 92 ALA A CA 1
ATOM 733 C C . ALA A 1 92 ? -9.797 3.979 1.073 1.00 97.00 92 ALA A C 1
ATOM 735 O O . ALA A 1 92 ? -8.971 3.834 0.169 1.00 97.00 92 ALA A O 1
ATOM 736 N N . ALA A 1 93 ? -10.052 3.007 1.951 1.00 96.94 93 ALA A N 1
ATOM 737 C CA . ALA A 1 93 ? -9.447 1.681 1.921 1.00 96.94 93 ALA A CA 1
ATOM 738 C C . ALA A 1 93 ? -9.871 0.889 0.676 1.00 96.94 93 ALA A C 1
ATOM 740 O O . ALA A 1 93 ? -9.024 0.264 0.043 1.00 96.94 93 ALA A O 1
ATOM 741 N N . ARG A 1 94 ? -11.147 0.958 0.266 1.00 96.69 94 ARG A N 1
ATOM 742 C CA . ARG A 1 94 ? -11.610 0.361 -1.001 1.00 96.69 94 ARG A CA 1
ATOM 743 C C . ARG A 1 94 ? -10.972 1.028 -2.218 1.00 96.69 94 ARG A C 1
ATOM 745 O O . ARG A 1 94 ? -10.537 0.324 -3.124 1.00 96.69 94 ARG A O 1
ATOM 752 N N . ASP A 1 95 ? -10.861 2.352 -2.225 1.00 96.69 95 ASP A N 1
ATOM 753 C CA . ASP A 1 95 ? -10.246 3.090 -3.336 1.00 96.69 95 ASP A CA 1
ATOM 754 C C . ASP A 1 95 ? -8.730 2.823 -3.440 1.00 96.69 95 ASP A C 1
ATOM 756 O O . ASP A 1 95 ? -8.135 2.888 -4.520 1.00 96.69 95 ASP A O 1
ATOM 760 N N . LEU A 1 96 ? -8.075 2.514 -2.317 1.00 96.94 96 LEU A N 1
ATOM 761 C CA . LEU A 1 96 ? -6.665 2.133 -2.278 1.00 96.94 96 LEU A CA 1
ATOM 762 C C . LEU A 1 96 ? -6.455 0.652 -2.637 1.00 96.94 96 LEU A C 1
ATOM 764 O O . LEU A 1 96 ? -5.796 0.366 -3.634 1.00 96.94 96 LEU A O 1
ATOM 768 N N . ALA A 1 97 ? -7.013 -0.260 -1.841 1.00 96.62 97 ALA A N 1
ATOM 769 C CA . ALA A 1 97 ? -6.691 -1.691 -1.812 1.00 96.62 97 ALA A CA 1
ATOM 770 C C . ALA A 1 97 ? -7.837 -2.605 -2.291 1.00 96.62 97 ALA A C 1
ATOM 772 O O . ALA A 1 97 ? -7.744 -3.826 -2.199 1.00 96.62 97 ALA A O 1
ATOM 773 N N . GLY A 1 98 ? -8.946 -2.044 -2.782 1.00 93.62 98 GLY A N 1
ATOM 774 C CA . GLY A 1 98 ? -10.036 -2.836 -3.346 1.00 93.62 98 GLY A CA 1
ATOM 775 C C . GLY A 1 98 ? -9.655 -3.532 -4.664 1.00 93.62 98 GLY A C 1
ATOM 776 O O . GLY A 1 98 ? -8.641 -3.196 -5.277 1.00 93.62 98 GLY A O 1
ATOM 777 N N . PRO A 1 99 ? -10.501 -4.451 -5.172 1.00 92.50 99 PRO A N 1
ATOM 778 C CA . PRO A 1 99 ? -10.230 -5.207 -6.405 1.00 92.50 99 PRO A CA 1
ATOM 779 C C . PRO A 1 99 ? -9.988 -4.342 -7.654 1.00 92.50 99 PRO A C 1
ATOM 781 O O . PRO A 1 99 ? -9.285 -4.754 -8.575 1.00 92.50 99 PRO A O 1
ATOM 784 N N . GLU A 1 100 ? -10.571 -3.142 -7.680 1.00 92.69 100 GLU A N 1
ATOM 785 C CA . GLU A 1 100 ? -10.386 -2.124 -8.725 1.00 92.69 100 GLU A CA 1
ATOM 786 C C . GLU A 1 100 ? -9.654 -0.878 -8.197 1.00 92.69 100 GLU A C 1
ATOM 788 O O . GLU A 1 100 ? -9.618 0.163 -8.851 1.00 92.69 100 GLU A O 1
ATOM 793 N N . GLY A 1 101 ? -9.079 -0.980 -6.998 1.00 95.31 101 GLY A N 1
ATOM 794 C CA . GLY A 1 101 ? -8.358 0.094 -6.338 1.00 95.31 101 GLY A CA 1
ATOM 795 C C . GLY A 1 101 ? -7.006 0.383 -6.983 1.00 95.31 101 GLY A C 1
ATOM 796 O O . GLY A 1 101 ? -6.520 -0.308 -7.885 1.00 95.31 101 GLY A O 1
ATOM 797 N N . ARG A 1 102 ? -6.361 1.428 -6.475 1.00 97.00 102 ARG A N 1
ATOM 798 C CA . ARG A 1 102 ? -5.063 1.903 -6.966 1.00 97.00 102 ARG A CA 1
ATOM 799 C C . ARG A 1 102 ? -3.965 0.834 -6.920 1.00 97.00 102 ARG A C 1
ATOM 801 O O . ARG A 1 102 ? -3.187 0.742 -7.869 1.00 97.00 102 ARG A O 1
ATOM 808 N N . LEU A 1 103 ? -3.915 0.001 -5.878 1.00 96.75 103 LEU A N 1
ATOM 809 C CA . LEU A 1 103 ? -2.906 -1.062 -5.759 1.00 96.75 103 LEU A CA 1
ATOM 810 C C . LEU A 1 103 ? -3.089 -2.158 -6.825 1.00 96.75 103 LEU A C 1
ATOM 812 O O . LEU A 1 103 ? -2.112 -2.595 -7.436 1.00 96.75 103 LEU A O 1
ATOM 816 N N . ALA A 1 104 ? -4.335 -2.497 -7.171 1.00 95.62 104 ALA A N 1
ATOM 817 C CA . ALA A 1 104 ? -4.635 -3.451 -8.238 1.00 95.62 104 ALA A CA 1
ATOM 818 C C . ALA A 1 104 ? -4.191 -2.955 -9.629 1.00 95.62 104 ALA A C 1
ATOM 820 O O . ALA A 1 104 ? -3.760 -3.752 -10.467 1.00 95.62 104 ALA A O 1
ATOM 821 N N . ILE A 1 105 ? -4.260 -1.642 -9.884 1.00 95.62 105 ILE A N 1
ATOM 822 C CA . ILE A 1 105 ? -3.736 -1.029 -11.117 1.00 95.62 105 ILE A CA 1
ATOM 823 C C . ILE A 1 105 ? -2.211 -1.187 -11.177 1.00 95.62 105 ILE A C 1
ATOM 825 O O . ILE A 1 105 ? -1.671 -1.629 -12.191 1.00 95.62 105 ILE A O 1
ATOM 829 N N . LEU A 1 106 ? -1.517 -0.882 -10.080 1.00 96.38 106 LEU A N 1
ATOM 830 C CA . LEU A 1 106 ? -0.057 -0.967 -10.0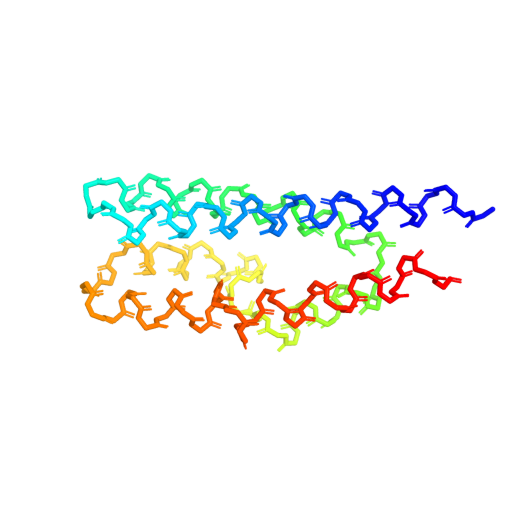05 1.00 96.38 106 LEU A CA 1
ATOM 831 C C . LEU A 1 106 ? 0.451 -2.400 -10.132 1.00 96.38 106 LEU A C 1
ATOM 833 O O . LEU A 1 106 ? 1.447 -2.629 -10.816 1.00 96.38 106 LEU A O 1
ATOM 837 N N . ARG A 1 107 ? -0.269 -3.372 -9.564 1.00 95.50 107 ARG A N 1
ATOM 838 C CA . ARG A 1 107 ? 0.032 -4.801 -9.716 1.00 95.50 107 ARG A CA 1
ATOM 839 C C . ARG A 1 107 ? 0.126 -5.208 -11.191 1.00 95.50 107 ARG A C 1
ATOM 841 O O . ARG A 1 107 ? 1.058 -5.916 -11.568 1.00 95.50 107 ARG A O 1
ATOM 848 N N . LYS A 1 108 ? -0.790 -4.726 -12.040 1.00 94.69 108 LYS A N 1
ATOM 849 C CA . LYS A 1 108 ? -0.765 -5.004 -13.490 1.00 94.69 108 LYS A CA 1
ATOM 850 C C . LYS A 1 108 ? 0.482 -4.417 -14.151 1.00 94.69 108 LYS A C 1
ATOM 852 O O . LYS A 1 108 ? 1.178 -5.125 -14.869 1.00 94.69 108 LYS A O 1
ATOM 857 N N . ILE A 1 109 ? 0.807 -3.165 -13.833 1.00 93.56 109 ILE A N 1
ATOM 858 C CA . ILE A 1 109 ? 1.979 -2.462 -14.377 1.00 93.56 109 ILE A CA 1
ATOM 859 C C . ILE A 1 109 ? 3.282 -3.180 -13.994 1.00 93.56 109 ILE A C 1
ATOM 861 O O . ILE A 1 109 ? 4.164 -3.362 -14.832 1.00 93.56 109 ILE A O 1
ATOM 865 N N . VAL A 1 110 ? 3.406 -3.618 -12.739 1.00 93.75 110 VAL A N 1
ATOM 866 C CA . VAL A 1 110 ? 4.593 -4.340 -12.251 1.00 93.75 110 VAL A CA 1
ATOM 867 C C . VAL A 1 110 ? 4.716 -5.712 -12.914 1.00 93.75 110 VAL A C 1
ATOM 869 O O . VAL A 1 110 ? 5.811 -6.086 -13.335 1.00 93.75 110 VAL A O 1
ATOM 872 N N . ALA A 1 111 ? 3.606 -6.443 -13.059 1.00 90.25 111 ALA A N 1
ATOM 873 C CA . ALA A 1 111 ? 3.592 -7.739 -13.734 1.00 90.25 111 ALA A CA 1
ATOM 874 C C . ALA A 1 111 ? 4.010 -7.622 -15.212 1.00 90.25 111 ALA A C 1
ATOM 876 O O . ALA A 1 111 ? 4.822 -8.415 -15.688 1.00 90.25 111 ALA A O 1
ATOM 877 N N . GLU A 1 112 ? 3.517 -6.604 -15.920 1.00 88.44 112 GLU A N 1
ATOM 878 C CA . GLU A 1 112 ? 3.905 -6.317 -17.306 1.00 88.44 112 GLU A CA 1
ATOM 879 C C . GLU A 1 112 ? 5.389 -5.937 -17.418 1.00 88.44 112 GLU A C 1
ATOM 881 O O . GLU A 1 112 ? 6.095 -6.450 -18.287 1.00 88.44 112 GLU A O 1
ATOM 886 N N . ALA A 1 113 ? 5.896 -5.103 -16.505 1.00 84.00 113 ALA A N 1
ATOM 887 C CA . ALA A 1 113 ? 7.303 -4.702 -16.480 1.00 84.00 113 ALA A CA 1
ATOM 888 C C . ALA A 1 113 ? 8.264 -5.861 -16.148 1.00 84.00 113 ALA A C 1
ATOM 890 O O . ALA A 1 113 ? 9.412 -5.849 -16.592 1.00 84.00 113 ALA A O 1
ATOM 891 N N . GLY A 1 114 ? 7.814 -6.854 -15.373 1.00 77.56 114 GLY A N 1
ATOM 892 C CA . GLY A 1 114 ? 8.579 -8.064 -15.060 1.00 77.56 114 GLY A CA 1
ATOM 893 C C . GLY A 1 114 ? 8.585 -9.114 -16.178 1.00 77.56 114 GLY A C 1
ATOM 894 O O . GLY A 1 114 ? 9.495 -9.943 -16.223 1.00 77.56 114 GLY A O 1
ATOM 895 N N . ALA A 1 115 ? 7.595 -9.078 -17.077 1.00 71.56 115 ALA A N 1
ATOM 896 C CA . ALA A 1 115 ? 7.476 -9.986 -18.220 1.00 71.56 115 ALA A CA 1
ATOM 897 C C . ALA A 1 115 ? 8.269 -9.532 -19.467 1.00 71.56 115 ALA A C 1
ATOM 899 O O . ALA A 1 115 ? 8.447 -10.332 -20.389 1.00 71.56 115 ALA A O 1
ATOM 900 N N . ALA A 1 116 ? 8.732 -8.274 -19.495 1.00 58.16 116 ALA A N 1
ATOM 901 C CA . ALA A 1 116 ? 9.451 -7.628 -20.604 1.00 58.16 116 ALA A CA 1
ATOM 902 C C . ALA A 1 116 ? 10.988 -7.623 -20.449 1.00 58.16 116 ALA A C 1
ATOM 904 O O . ALA A 1 116 ? 11.687 -7.733 -21.482 1.00 58.16 116 ALA A O 1
#

Secondary structure (DSSP, 8-state):
--HHHHHHHHHHHHHHHHHHHHHHHHHH-TTTHHHHHHHHHHHHHHHHHHHTT-HHHHHHHHHHHGGGT-TTTHHHHHHHHHTS-HHHHHHHHHHHHSTTSHHHHHHHHHHHHHH-

pLDDT: mean 92.67, std 8.09, range [52.44, 98.0]

Foldseek 3Di:
DQPVLLVLLVVLVVLLVLLLVLLVVLLVDVVCLLVSLVSNLVSLVVNQVSCVVPVVLVVLCCVLQPLCRDPVRNVVVSNCLSPDDNVVNVVVSCCDNNCPHSSVVSNVVSVVSSVD

Sequence (116 aa):
MTSRRTEFAAAVLDLLDFIEEKIGEAQQDETSRIGAVGEAAGAVPVLRDRLSENEFVQANFILVLGNVIEERWAPDWWEGFAKMERMEFEQAARDLAGPEGRLAILRKIVAEAGAA